Protein AF-A0A8D2I3S9-F1 (afdb_monomer_lite)

Foldseek 3Di:
DQDLVNLLVVLVVVLVPDDDDPVCVVVPVVSVVSNVVSVCVVVDVDDDDDDDPDPDPPDPDDDD

Organism: Urocitellus parryii (NCBI:txid9999)

Sequence (64 aa):
MSSTLAKIAEIKAEMAWTQKNKATAHHLGLLKARLAKLRRELITPKDDRGGGPGEGFDIPRFHP

Radius of gyration: 18.24 Å; chains: 1; bounding box: 28×56×42 Å

InterPro domains:
  IPR045001 Developmentally regulated GTP-binding protein [PTHR43127] (2-60)

pLDDT: mean 76.98, std 17.28, range [43.41, 93.44]

Secondary structure (DSSP, 8-state):
---HHHHHHHHHHHHHHS--STTTHHHHHHHHHHHHHHHHHHH--S---S--S-----------

Structure (mmCIF, N/CA/C/O backbone):
data_AF-A0A8D2I3S9-F1
#
_entry.id   AF-A0A8D2I3S9-F1
#
loop_
_atom_site.group_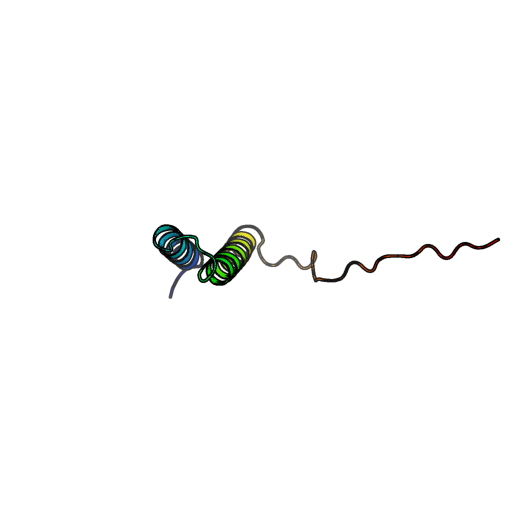PDB
_atom_site.id
_atom_site.type_symbol
_atom_site.label_atom_id
_atom_site.label_alt_id
_atom_site.label_comp_id
_atom_site.label_asym_id
_atom_site.label_entity_id
_atom_site.label_seq_id
_atom_site.pdbx_PDB_ins_code
_atom_site.Cartn_x
_atom_site.Cartn_y
_atom_site.Cartn_z
_atom_site.occupancy
_atom_site.B_iso_or_equiv
_atom_site.auth_seq_id
_atom_site.auth_comp_id
_atom_site.auth_asym_id
_atom_site.auth_atom_id
_atom_site.pdbx_PDB_model_num
ATOM 1 N N . MET A 1 1 ? -6.331 18.469 7.363 1.00 43.41 1 MET A N 1
ATOM 2 C CA . MET A 1 1 ? -6.128 17.275 8.216 1.00 43.41 1 MET A CA 1
ATOM 3 C C . MET A 1 1 ? -6.627 16.053 7.455 1.00 43.41 1 MET A C 1
ATOM 5 O O . MET A 1 1 ? -7.830 15.914 7.291 1.00 43.41 1 MET A O 1
ATOM 9 N N . SER A 1 2 ? -5.732 15.220 6.916 1.00 57.88 2 SER A N 1
ATOM 10 C CA . SER A 1 2 ? -6.134 14.026 6.155 1.00 57.88 2 SER A CA 1
ATOM 11 C C . SER A 1 2 ? -6.578 12.918 7.107 1.00 57.88 2 SER A C 1
ATOM 13 O O . SER A 1 2 ? -5.762 12.410 7.882 1.00 57.88 2 SER A O 1
ATOM 15 N N . SER A 1 3 ? -7.855 12.539 7.037 1.00 85.94 3 SER A N 1
ATOM 16 C CA . SER A 1 3 ? -8.401 11.404 7.781 1.00 85.94 3 SER A CA 1
ATOM 17 C C . SER A 1 3 ? -7.728 10.095 7.347 1.00 85.94 3 SER A C 1
ATOM 19 O O . SER A 1 3 ? -7.187 9.979 6.244 1.00 85.94 3 SER A O 1
ATOM 21 N N . THR A 1 4 ? -7.745 9.082 8.213 1.00 82.94 4 THR A N 1
ATOM 22 C CA . THR A 1 4 ? -7.198 7.741 7.934 1.00 82.94 4 THR A CA 1
ATOM 23 C C . THR A 1 4 ? -7.800 7.136 6.660 1.00 82.94 4 THR A C 1
ATOM 25 O O . THR A 1 4 ? -7.113 6.459 5.901 1.00 82.94 4 THR A O 1
ATOM 28 N N . LEU A 1 5 ? -9.070 7.451 6.385 1.00 86.50 5 LEU A N 1
ATOM 29 C CA . LEU A 1 5 ? -9.783 7.062 5.168 1.00 86.50 5 LEU A CA 1
ATOM 30 C C . LEU A 1 5 ? -9.220 7.733 3.910 1.00 86.50 5 LEU A C 1
ATOM 32 O O . LEU A 1 5 ? -9.053 7.056 2.898 1.00 86.50 5 LEU A O 1
ATOM 36 N N . ALA A 1 6 ? -8.878 9.024 3.977 1.00 90.25 6 ALA A N 1
ATOM 37 C CA . ALA A 1 6 ? -8.256 9.729 2.857 1.00 90.25 6 ALA A CA 1
ATOM 38 C C . ALA A 1 6 ? -6.895 9.107 2.498 1.00 90.25 6 ALA A C 1
ATOM 40 O O . ALA A 1 6 ? -6.671 8.769 1.339 1.00 90.25 6 ALA A O 1
ATOM 41 N N . LYS A 1 7 ? -6.072 8.776 3.503 1.00 89.06 7 LYS A N 1
ATOM 42 C CA . LYS A 1 7 ? -4.789 8.077 3.291 1.00 89.06 7 LYS A CA 1
ATOM 43 C C . LYS A 1 7 ? -4.963 6.708 2.624 1.00 89.06 7 LYS A C 1
ATOM 45 O O . L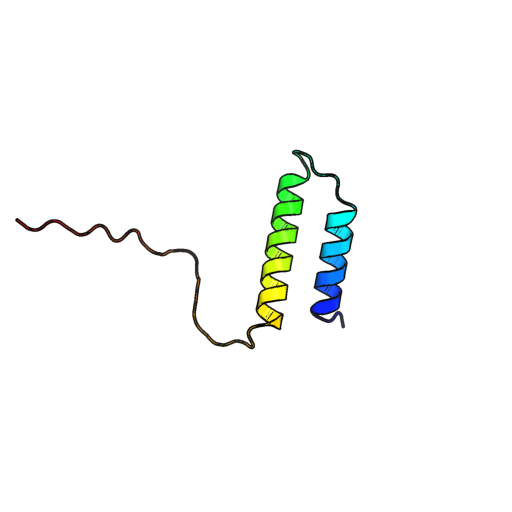YS A 1 7 ? -4.153 6.303 1.796 1.00 89.06 7 LYS A O 1
ATOM 50 N N . ILE A 1 8 ? -6.021 5.971 2.973 1.00 90.25 8 ILE A N 1
ATOM 51 C CA . ILE A 1 8 ? -6.331 4.680 2.337 1.00 90.25 8 ILE A CA 1
ATOM 52 C C . ILE A 1 8 ? -6.752 4.873 0.877 1.00 90.25 8 ILE A C 1
ATOM 54 O O . ILE A 1 8 ? -6.366 4.069 0.027 1.00 90.25 8 ILE A O 1
ATOM 58 N N . ALA A 1 9 ? -7.546 5.906 0.586 1.00 92.06 9 ALA A N 1
ATOM 59 C CA . ALA A 1 9 ? -7.975 6.222 -0.772 1.00 92.06 9 ALA A CA 1
ATOM 60 C C . ALA A 1 9 ? -6.786 6.612 -1.663 1.00 92.06 9 ALA A C 1
ATOM 62 O O . ALA A 1 9 ? -6.669 6.088 -2.768 1.00 92.06 9 ALA A O 1
ATOM 63 N N . GLU A 1 10 ? -5.867 7.434 -1.154 1.00 92.19 10 GLU A N 1
ATOM 64 C CA . GLU A 1 10 ? -4.637 7.824 -1.854 1.00 92.19 10 GLU A CA 1
ATOM 65 C C . GLU A 1 10 ? -3.767 6.606 -2.195 1.00 92.19 10 GLU A C 1
ATOM 67 O O . GLU A 1 10 ? -3.408 6.411 -3.354 1.00 92.19 10 GLU A O 1
ATOM 72 N N . ILE A 1 11 ? -3.518 5.715 -1.225 1.00 92.25 11 ILE A N 1
ATOM 73 C CA . ILE A 1 11 ? -2.726 4.494 -1.457 1.00 92.25 11 ILE A CA 1
ATOM 74 C C . ILE A 1 11 ? -3.405 3.572 -2.481 1.00 92.25 11 ILE A C 1
ATOM 76 O O . ILE A 1 11 ? -2.737 2.944 -3.301 1.00 92.25 11 ILE A O 1
ATOM 80 N N . LYS A 1 12 ? -4.739 3.464 -2.458 1.00 90.38 12 LYS A N 1
ATOM 81 C CA . LYS A 1 12 ? -5.482 2.675 -3.453 1.00 90.38 12 LYS A CA 1
ATOM 82 C C . LYS A 1 12 ? -5.382 3.268 -4.853 1.00 90.38 12 LYS A C 1
ATOM 84 O O . LYS A 1 12 ? -5.205 2.503 -5.797 1.00 90.38 12 LYS A O 1
ATOM 89 N N . ALA A 1 13 ? -5.500 4.588 -4.978 1.00 93.44 13 ALA A N 1
ATOM 90 C CA . ALA A 1 13 ? -5.330 5.272 -6.251 1.00 93.44 13 ALA A CA 1
ATOM 91 C C . ALA A 1 13 ? -3.913 5.030 -6.784 1.00 93.44 13 ALA A C 1
ATOM 93 O O . ALA A 1 13 ? -3.758 4.520 -7.888 1.00 93.44 13 ALA A O 1
ATOM 94 N N . GLU A 1 14 ? -2.887 5.266 -5.970 1.00 91.56 14 GLU A N 1
ATOM 95 C CA . GLU A 1 14 ? -1.489 5.050 -6.354 1.00 91.56 14 GLU A CA 1
ATOM 96 C C . GLU A 1 14 ? -1.219 3.604 -6.804 1.00 91.56 14 GLU A C 1
ATOM 98 O O . GLU A 1 14 ? -0.614 3.380 -7.854 1.00 91.56 14 GLU A O 1
ATOM 103 N N . MET A 1 15 ? -1.743 2.603 -6.088 1.00 89.69 15 MET A N 1
ATOM 104 C CA . MET A 1 15 ? -1.633 1.199 -6.503 1.00 89.69 15 MET A CA 1
ATOM 105 C C . MET A 1 15 ? -2.338 0.899 -7.832 1.00 89.69 15 MET A C 1
ATOM 107 O O . MET A 1 15 ? -1.872 0.030 -8.563 1.00 89.69 15 MET A O 1
ATOM 111 N N . ALA A 1 16 ? -3.452 1.572 -8.135 1.00 91.62 16 ALA A N 1
ATOM 112 C CA . ALA A 1 16 ? -4.189 1.370 -9.382 1.00 91.62 16 ALA A CA 1
ATOM 113 C C . ALA A 1 16 ? -3.439 1.940 -10.597 1.00 91.62 16 ALA A C 1
ATOM 115 O O . ALA A 1 16 ? -3.477 1.343 -11.670 1.00 91.62 16 ALA A O 1
ATOM 116 N N . TRP A 1 17 ? -2.727 3.056 -10.416 1.00 91.12 17 TRP A N 1
ATOM 117 C CA . TRP A 1 17 ? -1.914 3.687 -11.463 1.00 91.12 17 TRP A CA 1
ATOM 118 C C . TRP A 1 17 ? -0.513 3.073 -11.601 1.00 91.12 17 TRP A C 1
ATOM 120 O O . TRP A 1 17 ? 0.152 3.257 -12.619 1.00 91.12 17 TRP A O 1
ATOM 130 N N . THR A 1 18 ? -0.048 2.320 -10.602 1.00 90.19 18 THR A N 1
ATOM 131 C CA . THR A 1 18 ? 1.287 1.715 -10.620 1.00 90.19 18 THR A CA 1
ATOM 132 C C . THR A 1 18 ? 1.306 0.430 -11.451 1.00 90.19 18 THR A C 1
ATOM 134 O O . THR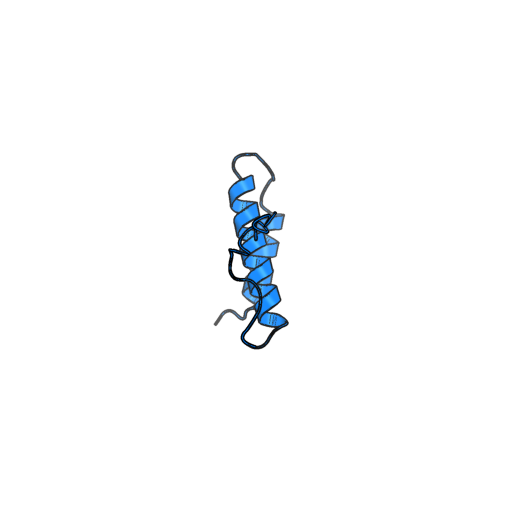 A 1 18 ? 0.745 -0.596 -11.064 1.00 90.19 18 THR A O 1
ATOM 137 N N . GLN A 1 19 ? 2.045 0.434 -12.563 1.00 90.25 19 GLN A N 1
ATOM 138 C CA . GLN A 1 19 ? 2.308 -0.780 -13.338 1.00 90.25 19 GLN A CA 1
ATOM 139 C C . GLN A 1 19 ? 3.112 -1.794 -12.509 1.00 90.25 19 GLN A C 1
ATOM 141 O O . GLN A 1 19 ? 4.132 -1.450 -11.916 1.00 90.25 19 GLN A O 1
ATOM 146 N N . LYS A 1 20 ? 2.705 -3.069 -12.502 1.00 89.06 20 LYS A N 1
ATOM 147 C CA . LYS A 1 20 ? 3.395 -4.141 -11.767 1.00 89.06 20 LYS A CA 1
ATOM 148 C C . LYS A 1 20 ? 4.577 -4.697 -12.573 1.00 89.06 20 LYS A C 1
ATOM 150 O O . LYS A 1 20 ? 4.381 -5.437 -13.531 1.00 89.06 20 LYS A O 1
ATOM 155 N N . ASN A 1 21 ? 5.802 -4.366 -12.169 1.00 92.88 21 ASN A N 1
ATOM 156 C CA . ASN A 1 21 ? 7.054 -4.862 -12.751 1.00 92.88 21 ASN A CA 1
ATOM 157 C C . ASN A 1 21 ? 8.130 -5.042 -11.653 1.00 92.88 21 ASN A C 1
ATOM 159 O O . ASN A 1 21 ? 7.877 -4.773 -10.479 1.00 92.88 21 ASN A O 1
ATOM 163 N N . LYS A 1 22 ? 9.335 -5.521 -12.003 1.00 91.56 22 LYS A N 1
ATOM 164 C CA . LYS A 1 22 ? 10.411 -5.792 -11.024 1.00 91.56 22 LYS A CA 1
ATOM 165 C C . LYS A 1 22 ? 10.845 -4.540 -10.246 1.00 91.56 22 LYS A C 1
ATOM 167 O O . LYS A 1 22 ? 11.155 -4.651 -9.064 1.00 91.56 22 LYS A O 1
ATOM 172 N N . ALA A 1 23 ? 10.833 -3.367 -10.880 1.00 90.19 23 ALA A N 1
ATOM 173 C CA . ALA A 1 23 ? 11.208 -2.108 -10.239 1.00 90.19 23 ALA A CA 1
ATOM 174 C C . ALA A 1 23 ? 10.129 -1.617 -9.257 1.00 90.19 23 ALA A C 1
ATOM 176 O O . ALA A 1 23 ? 10.446 -1.084 -8.196 1.00 90.19 23 ALA A O 1
ATOM 177 N N . THR A 1 24 ? 8.851 -1.844 -9.567 1.00 89.31 24 THR A N 1
ATOM 178 C CA . THR A 1 24 ? 7.723 -1.380 -8.744 1.00 89.31 24 THR A CA 1
ATOM 179 C C . THR A 1 24 ? 7.257 -2.399 -7.710 1.00 89.31 24 THR A C 1
ATOM 181 O O . THR A 1 24 ? 6.515 -2.037 -6.802 1.00 89.31 24 THR A O 1
ATOM 184 N N . ALA A 1 25 ? 7.699 -3.658 -7.784 1.00 90.62 25 ALA A N 1
ATOM 185 C CA . ALA A 1 25 ? 7.308 -4.713 -6.847 1.00 90.62 25 ALA A CA 1
ATOM 186 C C . ALA A 1 25 ? 7.601 -4.343 -5.383 1.00 90.62 25 ALA A C 1
ATOM 188 O O . ALA A 1 25 ? 6.753 -4.551 -4.514 1.00 90.62 25 ALA A O 1
ATOM 189 N N . HIS A 1 26 ? 8.765 -3.741 -5.121 1.00 91.75 26 HIS A N 1
ATOM 190 C CA . HIS A 1 26 ? 9.129 -3.269 -3.784 1.00 91.75 26 HIS A CA 1
ATOM 191 C C . HIS A 1 26 ? 8.212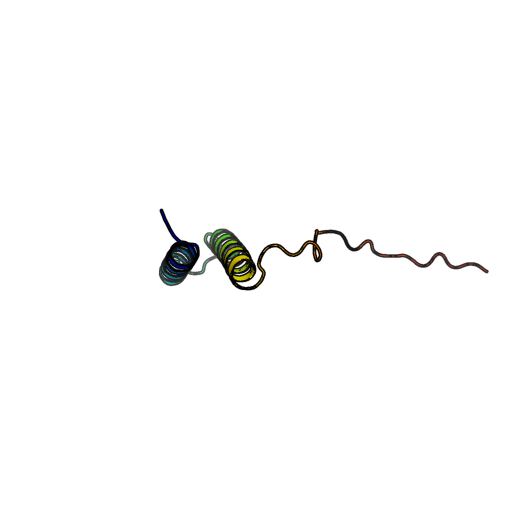 -2.129 -3.318 1.00 91.75 26 HIS A C 1
ATOM 193 O O . HIS A 1 26 ? 7.680 -2.164 -2.208 1.00 91.75 26 HIS A O 1
ATOM 199 N N . HIS A 1 27 ? 7.953 -1.157 -4.197 1.00 92.12 27 HIS A N 1
ATOM 200 C CA . HIS A 1 27 ? 7.056 -0.038 -3.912 1.00 92.12 27 HIS A CA 1
ATOM 201 C C . HIS A 1 27 ? 5.618 -0.513 -3.635 1.00 92.12 27 HIS A C 1
ATOM 203 O O . HIS A 1 27 ? 5.050 -0.184 -2.598 1.00 92.12 27 HIS A O 1
ATOM 209 N N . LEU A 1 28 ? 5.067 -1.393 -4.476 1.00 92.31 28 LEU A N 1
ATOM 210 C CA . LEU A 1 28 ? 3.755 -2.015 -4.271 1.00 92.31 28 LEU A CA 1
ATOM 211 C C . LEU A 1 28 ? 3.681 -2.824 -2.964 1.00 92.31 28 LEU A C 1
ATOM 213 O O . LEU A 1 28 ? 2.632 -2.855 -2.320 1.00 92.31 28 LEU A O 1
ATOM 217 N N . GLY A 1 29 ? 4.779 -3.467 -2.554 1.00 92.50 29 GLY A N 1
ATOM 218 C CA . GLY A 1 29 ? 4.886 -4.139 -1.257 1.00 92.50 29 GLY A CA 1
ATOM 219 C C . GLY A 1 29 ? 4.744 -3.165 -0.085 1.00 92.50 29 GLY A C 1
ATOM 220 O O . GLY A 1 29 ? 3.934 -3.394 0.817 1.00 92.50 29 GLY A O 1
ATOM 221 N N . LEU A 1 30 ? 5.458 -2.037 -0.135 1.00 92.88 30 LEU A N 1
ATOM 222 C CA . LEU A 1 30 ? 5.366 -0.975 0.872 1.00 92.88 30 LEU A CA 1
ATOM 223 C C . LEU A 1 30 ? 3.962 -0.358 0.936 1.00 92.88 30 LEU A C 1
ATOM 225 O O . LEU A 1 30 ? 3.438 -0.140 2.031 1.00 92.88 30 LEU A O 1
ATOM 229 N N . LEU A 1 31 ? 3.327 -0.118 -0.214 1.00 93.19 31 LEU A N 1
ATOM 230 C CA . LEU A 1 31 ? 1.962 0.413 -0.280 1.00 93.19 31 LEU A CA 1
ATOM 231 C C . LEU A 1 31 ? 0.941 -0.538 0.342 1.00 93.19 31 LEU A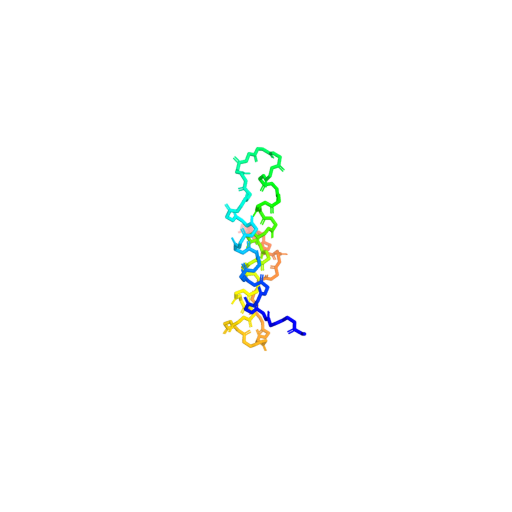 C 1
ATOM 233 O O . LEU A 1 31 ? 0.101 -0.111 1.137 1.00 93.19 31 LEU A O 1
ATOM 237 N N . LYS A 1 32 ? 1.057 -1.843 0.079 1.00 90.12 32 LYS A N 1
ATOM 238 C CA . LYS A 1 32 ? 0.203 -2.857 0.713 1.00 90.12 32 LYS A CA 1
ATOM 239 C C . LYS A 1 32 ? 0.403 -2.932 2.225 1.00 90.12 32 LYS A C 1
ATOM 241 O O . LYS A 1 32 ? -0.585 -3.010 2.954 1.00 90.12 32 LYS A O 1
ATOM 246 N N . ALA A 1 33 ? 1.645 -2.866 2.707 1.00 92.12 33 ALA A N 1
ATOM 247 C CA . ALA A 1 33 ? 1.938 -2.869 4.140 1.00 92.12 33 ALA A CA 1
ATOM 248 C C . ALA A 1 33 ? 1.346 -1.635 4.846 1.00 92.12 33 ALA A C 1
ATOM 250 O O . ALA A 1 33 ? 0.700 -1.756 5.889 1.00 92.12 33 ALA A O 1
ATOM 251 N N . ARG A 1 34 ? 1.492 -0.447 4.240 1.00 90.44 34 ARG A N 1
ATOM 252 C CA . ARG A 1 34 ? 0.887 0.798 4.742 1.00 90.44 34 ARG A CA 1
ATOM 253 C C . ARG A 1 34 ? -0.640 0.720 4.764 1.00 90.44 34 ARG A C 1
ATOM 255 O O . ARG A 1 34 ? -1.247 1.085 5.767 1.00 90.44 34 ARG A O 1
ATOM 262 N N . LEU A 1 35 ? -1.258 0.183 3.710 1.00 91.00 35 LEU A N 1
ATOM 263 C CA . LEU A 1 35 ? -2.706 -0.023 3.647 1.00 91.00 35 LEU A CA 1
ATOM 264 C C . LEU A 1 35 ? -3.204 -0.984 4.740 1.00 91.00 35 LEU A C 1
ATOM 266 O O . LEU A 1 35 ? -4.239 -0.725 5.352 1.00 91.00 35 LEU A O 1
ATOM 270 N N . ALA A 1 36 ? -2.476 -2.072 5.009 1.00 89.44 36 ALA A N 1
ATOM 271 C CA . ALA A 1 36 ? -2.818 -3.021 6.068 1.00 89.44 36 ALA A CA 1
ATOM 272 C C . ALA A 1 36 ? -2.755 -2.374 7.461 1.00 89.44 36 ALA A C 1
ATOM 274 O O . ALA A 1 36 ? -3.674 -2.557 8.259 1.00 89.44 36 ALA A O 1
ATOM 275 N N . LYS A 1 37 ? -1.724 -1.560 7.729 1.00 87.88 37 LYS A N 1
ATOM 276 C CA . LYS A 1 37 ? -1.593 -0.818 8.991 1.00 87.88 37 LYS A CA 1
ATOM 277 C C . LYS A 1 37 ? -2.759 0.152 9.203 1.00 87.88 37 LYS A C 1
ATOM 279 O O . LYS A 1 37 ? -3.411 0.089 10.238 1.00 87.88 37 LYS A O 1
ATOM 284 N N . LEU A 1 38 ? -3.071 0.975 8.200 1.00 88.88 38 LEU A N 1
ATOM 285 C CA . LEU A 1 38 ? -4.166 1.953 8.279 1.00 88.88 38 LEU A CA 1
ATOM 286 C C . LEU A 1 38 ? -5.541 1.282 8.424 1.00 88.88 38 LEU A C 1
ATOM 288 O O . LEU A 1 38 ? -6.411 1.785 9.129 1.00 88.88 38 LEU A O 1
ATOM 292 N N . ARG A 1 39 ? -5.746 0.125 7.779 1.00 85.69 39 ARG A N 1
ATOM 293 C CA . ARG A 1 39 ? -6.956 -0.692 7.970 1.00 85.69 39 ARG A CA 1
ATOM 294 C C . ARG A 1 39 ? -7.057 -1.252 9.386 1.00 85.69 39 ARG A C 1
ATOM 296 O O . ARG A 1 39 ? -8.151 -1.268 9.936 1.00 85.69 39 ARG A O 1
ATOM 303 N N . ARG A 1 40 ? -5.942 -1.690 9.975 1.00 84.62 40 ARG A N 1
ATOM 304 C CA . ARG A 1 40 ? -5.910 -2.182 11.358 1.00 84.62 40 ARG A CA 1
ATOM 305 C C . ARG A 1 40 ? -6.234 -1.069 12.356 1.00 84.62 40 ARG A C 1
ATOM 307 O O . ARG A 1 40 ? -7.037 -1.294 13.249 1.00 84.62 40 ARG A O 1
ATOM 314 N N . GLU A 1 41 ? -5.699 0.134 12.151 1.00 82.94 41 GLU A N 1
ATOM 315 C CA . GLU A 1 41 ? -5.997 1.317 12.980 1.00 82.94 41 GLU A CA 1
ATOM 316 C C . GLU A 1 41 ? -7.477 1.745 12.931 1.00 82.94 41 GLU A C 1
ATOM 318 O O . GLU A 1 41 ? -7.966 2.347 13.880 1.00 82.94 41 GLU A O 1
ATOM 323 N N . LEU A 1 42 ? -8.200 1.434 11.847 1.00 78.06 42 LEU A N 1
ATOM 324 C CA . LEU A 1 42 ? -9.646 1.680 11.737 1.00 78.06 42 LEU A CA 1
ATOM 325 C C . LEU A 1 42 ? -10.506 0.648 12.478 1.00 78.06 42 LEU A C 1
ATOM 327 O O . LEU A 1 42 ? -11.619 0.976 12.876 1.00 78.06 42 LEU A O 1
ATOM 331 N N . ILE A 1 43 ? -10.030 -0.593 12.607 1.00 73.75 43 ILE A N 1
ATOM 332 C CA . ILE A 1 43 ? -10.797 -1.709 13.187 1.00 73.75 43 ILE A CA 1
ATOM 333 C C . ILE A 1 43 ? -10.511 -1.848 14.684 1.00 73.75 43 ILE A C 1
ATOM 335 O O . ILE A 1 43 ? -11.414 -2.159 15.454 1.00 73.75 43 ILE A O 1
ATOM 339 N N . THR A 1 44 ? -9.267 -1.622 15.105 1.00 63.50 44 THR A N 1
ATOM 340 C CA . THR A 1 44 ? -8.858 -1.752 16.505 1.00 63.50 44 THR A CA 1
ATOM 341 C C . THR A 1 44 ? -8.575 -0.362 17.079 1.00 63.50 44 THR A C 1
ATOM 343 O O . THR A 1 44 ? -7.532 0.217 16.757 1.00 63.50 44 THR A O 1
ATOM 346 N N . PRO A 1 45 ? -9.447 0.207 17.936 1.00 55.16 45 PRO A N 1
ATOM 347 C CA . PRO A 1 45 ? -9.011 1.289 18.807 1.00 55.16 45 PRO A CA 1
ATOM 348 C C . PRO A 1 45 ? -7.951 0.684 19.726 1.00 55.16 45 PRO A C 1
ATOM 350 O O . PRO A 1 45 ? -8.260 -0.299 20.379 1.00 55.16 45 PRO A O 1
ATOM 353 N N . LYS A 1 46 ? -6.710 1.195 19.678 1.00 53.38 46 LYS A N 1
ATOM 354 C CA . LYS A 1 46 ? -5.564 0.854 20.551 1.00 53.38 46 LYS A CA 1
ATOM 355 C C . LYS A 1 46 ? -5.944 -0.033 21.753 1.00 53.38 46 LYS A C 1
ATOM 357 O O . LYS A 1 46 ? -6.166 0.483 22.840 1.00 53.38 46 LYS A O 1
ATOM 362 N N . ASP A 1 47 ? -6.007 -1.341 21.538 1.00 44.81 47 ASP A N 1
ATOM 363 C CA . ASP A 1 47 ? -5.990 -2.313 22.618 1.00 44.81 47 ASP A CA 1
ATOM 364 C C . ASP A 1 47 ? -4.666 -3.041 22.456 1.00 44.81 47 ASP A C 1
ATOM 366 O O . ASP A 1 47 ? -4.388 -3.712 21.454 1.00 44.81 47 ASP A O 1
ATOM 370 N N . ASP A 1 48 ? -3.779 -2.722 23.384 1.00 52.00 48 ASP A N 1
ATOM 371 C CA . ASP A 1 48 ? -2.540 -3.406 23.662 1.00 52.00 48 ASP A CA 1
ATOM 372 C C . ASP A 1 48 ? -2.697 -4.927 23.529 1.00 52.00 48 ASP A C 1
ATOM 374 O O . ASP A 1 48 ? -3.407 -5.546 24.323 1.00 52.00 48 ASP A O 1
ATOM 378 N N . ARG A 1 49 ? -1.961 -5.509 22.564 1.00 50.94 49 ARG A N 1
ATOM 379 C CA . ARG A 1 49 ? -1.458 -6.903 22.464 1.00 50.94 49 ARG A CA 1
ATOM 380 C C . ARG A 1 49 ? -1.706 -7.530 21.087 1.00 50.94 49 ARG A C 1
ATOM 382 O O . ARG A 1 49 ? -2.832 -7.707 20.643 1.00 50.94 49 ARG A O 1
ATOM 389 N N . GLY A 1 50 ? -0.622 -7.963 20.440 1.00 48.25 50 GLY A N 1
ATOM 390 C CA . GLY A 1 50 ? -0.681 -8.998 19.402 1.00 48.25 50 GLY A CA 1
ATOM 391 C C . GLY A 1 50 ? 0.106 -8.683 18.133 1.00 48.25 50 GLY A C 1
ATOM 392 O O . GLY A 1 50 ? -0.442 -8.125 17.176 1.00 48.25 50 GLY A O 1
ATOM 393 N N . GLY A 1 51 ? 1.372 -9.105 18.108 1.00 47.41 51 GLY A N 1
ATOM 394 C CA . GLY A 1 51 ? 2.127 -9.315 16.868 1.00 47.41 51 GLY A CA 1
ATOM 395 C C . GLY A 1 51 ? 3.294 -8.358 16.633 1.00 47.41 51 GLY A C 1
ATOM 396 O O . GLY A 1 51 ? 3.354 -7.717 15.585 1.00 47.41 51 GLY A O 1
ATOM 397 N N . GLY A 1 52 ? 4.211 -8.258 17.599 1.00 44.09 52 GLY A N 1
ATOM 398 C CA . GLY A 1 52 ? 5.594 -7.860 17.320 1.00 44.09 52 GLY A CA 1
ATOM 399 C C . GLY A 1 52 ? 6.350 -9.010 16.625 1.00 44.09 52 GLY A C 1
ATOM 400 O O . GLY A 1 52 ? 5.970 -10.167 16.798 1.00 44.09 52 GLY A O 1
ATOM 401 N N . PRO A 1 53 ? 7.380 -8.726 15.810 1.00 56.09 53 PRO A N 1
ATOM 402 C CA . PRO A 1 53 ? 8.110 -9.738 15.051 1.00 56.09 53 PRO A CA 1
ATOM 403 C C . PRO A 1 53 ? 9.043 -10.526 15.980 1.00 56.09 53 PRO A C 1
ATOM 405 O O . PRO A 1 53 ? 9.992 -9.959 16.511 1.00 56.09 53 PRO A O 1
ATOM 408 N N . GLY A 1 54 ? 8.788 -11.821 16.170 1.00 54.72 54 GLY A N 1
ATOM 409 C CA . GLY A 1 54 ? 9.680 -12.696 16.933 1.00 54.72 54 GLY A CA 1
ATOM 410 C C . GLY A 1 54 ? 8.934 -13.675 17.823 1.00 54.72 54 GLY A C 1
ATOM 411 O O . GLY A 1 54 ? 9.026 -13.583 19.042 1.00 54.72 54 GLY A O 1
ATOM 412 N N . GLU A 1 55 ? 8.212 -14.622 17.228 1.00 52.75 55 GLU A N 1
ATOM 413 C CA . GLU A 1 55 ? 7.917 -15.859 17.946 1.00 52.75 55 GLU A CA 1
ATOM 414 C C . GLU A 1 55 ? 9.153 -16.742 17.779 1.00 52.75 55 GLU A C 1
ATOM 416 O O . GLU A 1 55 ? 9.470 -17.216 16.685 1.00 52.75 55 GLU A O 1
ATOM 421 N N . GLY A 1 56 ? 9.939 -16.801 18.854 1.00 52.03 56 GLY A N 1
ATOM 42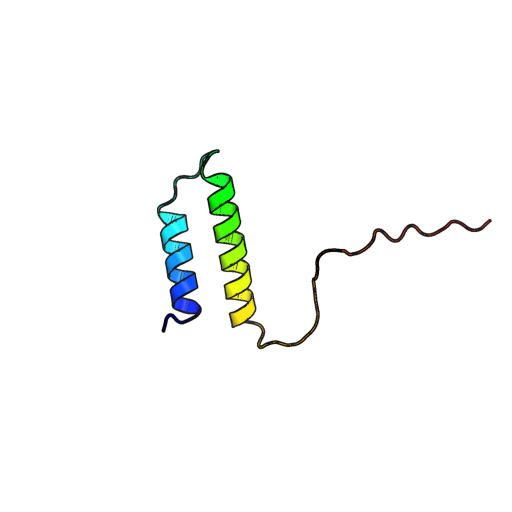2 C CA . GLY A 1 56 ? 11.100 -17.660 18.965 1.00 52.03 56 GLY A CA 1
ATOM 423 C C . GLY A 1 56 ? 10.701 -19.093 18.648 1.00 52.03 56 GLY A C 1
ATOM 424 O O . GLY A 1 56 ? 9.703 -19.603 19.149 1.00 52.03 56 GLY A O 1
ATOM 425 N N . PHE A 1 57 ? 11.489 -19.721 17.787 1.00 58.41 57 PHE A N 1
ATOM 426 C CA . PHE A 1 57 ? 11.447 -21.150 17.538 1.00 58.41 57 PHE A CA 1
ATOM 427 C C . PHE A 1 57 ? 11.798 -21.850 18.860 1.00 58.41 57 PHE A C 1
ATOM 429 O O . PHE A 1 57 ? 12.974 -21.970 19.204 1.00 58.41 57 PHE A O 1
ATOM 436 N N . ASP A 1 58 ? 10.787 -22.210 19.651 1.00 61.62 58 ASP A N 1
ATOM 437 C CA . ASP A 1 58 ? 10.977 -22.968 20.883 1.00 61.62 58 ASP A CA 1
ATOM 438 C C . ASP A 1 58 ? 11.455 -24.367 20.482 1.00 61.62 58 ASP A C 1
ATOM 440 O O . ASP A 1 58 ? 10.707 -25.163 19.917 1.00 61.62 58 ASP A O 1
ATOM 444 N N . ILE A 1 59 ? 12.756 -24.615 20.652 1.00 62.59 59 ILE A N 1
ATOM 445 C CA . ILE A 1 59 ? 13.361 -25.934 20.482 1.00 62.59 59 ILE A CA 1
ATOM 446 C C . ILE A 1 59 ? 13.126 -26.661 21.807 1.00 62.59 59 ILE A C 1
ATOM 448 O O . ILE A 1 59 ? 13.793 -26.312 22.790 1.00 62.59 59 ILE A O 1
ATOM 452 N N . PRO A 1 60 ? 12.250 -27.681 21.875 1.00 60.62 60 PRO A N 1
ATOM 453 C CA . PRO A 1 60 ? 12.123 -28.459 23.089 1.00 60.62 60 PRO A CA 1
ATOM 454 C C . PRO A 1 60 ? 13.441 -29.202 23.306 1.00 60.62 60 PRO A C 1
ATOM 456 O O . PRO A 1 60 ? 13.871 -30.017 22.486 1.00 60.62 60 PRO A O 1
ATOM 459 N N . ARG A 1 61 ? 14.124 -28.881 24.405 1.00 66.44 61 ARG A N 1
ATOM 460 C CA . ARG A 1 61 ? 15.361 -29.552 24.795 1.00 66.44 61 ARG A CA 1
ATOM 461 C C . ARG A 1 61 ? 14.996 -30.963 25.264 1.00 66.44 61 ARG A C 1
ATOM 463 O O . ARG A 1 61 ? 14.383 -31.132 26.312 1.00 66.44 61 ARG A O 1
ATOM 470 N N . PHE A 1 62 ? 15.338 -31.955 24.445 1.00 57.25 62 PHE A N 1
ATOM 471 C CA . PHE A 1 62 ? 15.169 -33.379 24.731 1.00 57.25 62 PHE A CA 1
ATOM 472 C C . PHE A 1 62 ? 15.932 -33.740 26.017 1.00 57.25 62 PHE A C 1
ATOM 474 O O . PHE A 1 62 ? 17.136 -33.489 26.108 1.00 57.25 62 PHE A O 1
ATOM 481 N N . HIS A 1 63 ? 15.230 -34.282 27.010 1.00 53.38 63 HIS A N 1
ATOM 482 C CA . HIS A 1 63 ? 15.805 -34.812 28.247 1.00 53.38 63 HIS A CA 1
ATOM 483 C C . HIS A 1 63 ? 15.706 -36.347 28.191 1.00 53.38 63 HIS A C 1
ATOM 485 O O . HIS A 1 63 ? 14.591 -36.830 27.982 1.00 53.38 63 HIS A O 1
ATOM 491 N N . PRO A 1 64 ? 16.821 -37.099 28.288 1.00 67.12 64 PRO A N 1
ATOM 492 C CA . PRO A 1 64 ? 16.788 -38.553 28.439 1.00 67.12 64 PRO A CA 1
ATOM 493 C C . PRO A 1 64 ? 16.362 -38.982 29.848 1.00 67.12 64 PRO A C 1
ATOM 495 O O . PRO A 1 64 ? 16.671 -38.243 30.809 1.00 67.12 64 PRO A O 1
#